Protein AF-A0A3N6M9R7-F1 (afdb_monomer_lite)

Sequence (75 aa):
MSYRDRFWNVVCTYRSVLVMVLAVLFVLALLNLFAFVQLDRSAETFPIVLLNFAILGSLLALTGITLWGCKRHLA

Secondary structure (DSSP, 8-state):
--HHHHHHHHHHHTHHHHHHHHHHHHHHHHHHHHHHHHS-TTSTTHHHHHHHHHHHHHHHHHHHHHHHHHHHH--

Organism: Natrarchaeobius chitinivorans (NCBI:txid1679083)

pLDDT: mean 87.11, std 7.81, range [49.28, 94.94]

Foldseek 3Di:
DDPVLVVLVVLLVCLVVLVVVLVVLVVQLVVLVVCQVPDDCPDPCNVVSVVSNVVSVVSNVVSVVSNVVNVVSVD

Radius of gyration: 16.3 Å; chains: 1; bounding box: 31×20×46 Å

Structure (mmCIF, N/CA/C/O backbone):
data_AF-A0A3N6M9R7-F1
#
_entry.id   AF-A0A3N6M9R7-F1
#
loop_
_atom_site.group_PDB
_atom_site.id
_atom_site.type_symbol
_atom_site.label_atom_id
_atom_site.label_alt_id
_atom_site.label_comp_id
_atom_site.label_asym_id
_atom_site.label_entity_id
_atom_site.label_seq_id
_atom_site.pdbx_PDB_ins_code
_atom_site.Cartn_x
_atom_site.Cartn_y
_atom_site.Cartn_z
_atom_site.occupancy
_atom_site.B_iso_or_equiv
_atom_site.auth_seq_id
_atom_site.auth_comp_id
_atom_site.auth_asym_id
_atom_site.auth_atom_id
_atom_site.pdbx_PDB_model_num
ATOM 1 N N . MET A 1 1 ? -21.188 8.786 23.618 1.00 60.41 1 MET A N 1
ATOM 2 C CA . MET A 1 1 ? -20.295 8.115 22.644 1.00 60.41 1 MET A CA 1
ATOM 3 C C . MET A 1 1 ? -19.630 9.180 21.793 1.00 60.41 1 MET A C 1
ATOM 5 O O . MET A 1 1 ? -20.346 10.031 21.278 1.00 60.41 1 MET A O 1
ATOM 9 N N . SER A 1 2 ? -18.299 9.177 21.687 1.00 81.31 2 SER A N 1
ATOM 10 C CA . SER A 1 2 ? -17.581 10.139 20.842 1.00 81.31 2 SER A CA 1
ATOM 11 C C . SER A 1 2 ? -17.817 9.827 19.359 1.00 81.31 2 SER A C 1
ATOM 13 O O . SER A 1 2 ? -17.985 8.662 18.990 1.00 81.31 2 SER A O 1
ATOM 15 N N . TYR A 1 3 ? -17.804 10.841 18.485 1.00 80.81 3 TYR A N 1
ATOM 16 C CA . TYR A 1 3 ? -17.889 10.652 17.025 1.00 80.81 3 TYR A CA 1
ATOM 17 C C . TYR A 1 3 ? -16.818 9.682 16.506 1.00 80.81 3 TYR A C 1
ATOM 19 O O . TYR A 1 3 ? -17.080 8.886 15.604 1.00 80.81 3 TYR A O 1
ATOM 27 N N . ARG A 1 4 ? -15.638 9.693 17.141 1.00 79.12 4 ARG A N 1
ATOM 28 C CA . ARG A 1 4 ? -14.533 8.775 16.853 1.00 79.12 4 ARG A CA 1
ATOM 29 C C . ARG A 1 4 ? -14.917 7.317 17.108 1.00 79.12 4 ARG A C 1
ATOM 31 O O . ARG A 1 4 ? -1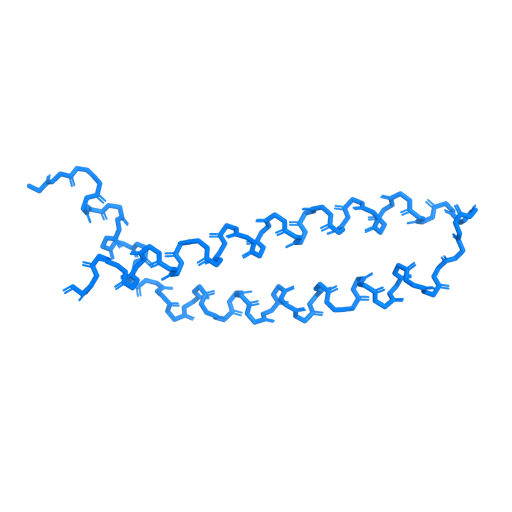4.641 6.465 16.271 1.00 79.12 4 ARG A O 1
ATOM 38 N N . ASP A 1 5 ? -15.591 7.037 18.220 1.00 79.19 5 ASP A N 1
ATOM 39 C CA . ASP A 1 5 ? -15.987 5.671 18.581 1.00 79.19 5 ASP A CA 1
ATOM 40 C C . ASP A 1 5 ? -17.046 5.143 17.612 1.00 79.19 5 ASP A C 1
ATOM 42 O O . ASP A 1 5 ? -16.999 3.988 17.205 1.00 79.19 5 ASP A O 1
ATOM 46 N N . ARG A 1 6 ? -17.972 6.008 17.179 1.00 82.62 6 ARG A N 1
ATOM 47 C CA . ARG A 1 6 ? -19.017 5.650 16.211 1.00 82.62 6 ARG A CA 1
ATOM 48 C C . ARG A 1 6 ? -18.430 5.320 14.837 1.00 82.62 6 ARG A C 1
ATOM 50 O O . ARG A 1 6 ? -18.850 4.342 14.226 1.00 82.62 6 ARG A O 1
ATOM 57 N N . PHE A 1 7 ? -17.440 6.094 14.386 1.00 84.12 7 PHE A N 1
ATOM 58 C CA . PHE A 1 7 ? -16.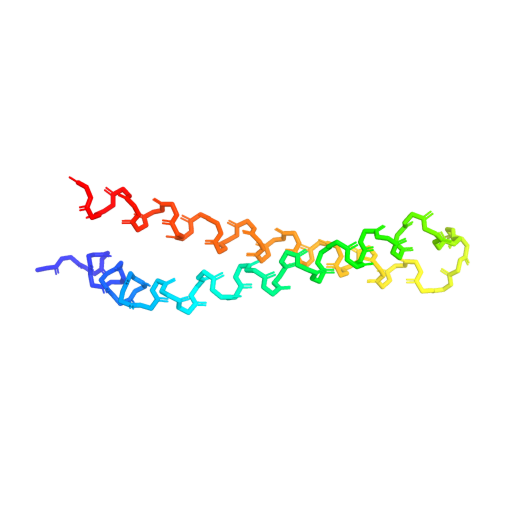701 5.824 13.152 1.00 84.12 7 PHE A CA 1
ATOM 59 C C . PHE A 1 7 ? -15.993 4.467 13.207 1.00 84.12 7 PHE A C 1
ATOM 61 O O . PHE A 1 7 ? -16.228 3.621 12.345 1.00 84.12 7 PHE A O 1
ATOM 68 N N . TRP A 1 8 ? -15.189 4.221 14.246 1.00 83.75 8 TRP A N 1
ATOM 69 C CA . TRP A 1 8 ? -14.478 2.948 14.384 1.00 83.75 8 TRP A CA 1
ATOM 70 C C . TRP A 1 8 ? -15.428 1.765 14.521 1.00 83.75 8 TRP A C 1
ATOM 72 O O . TRP A 1 8 ? -15.169 0.725 13.932 1.00 83.75 8 TRP A O 1
ATOM 82 N N . ASN A 1 9 ? -16.561 1.919 15.204 1.00 84.19 9 ASN A N 1
ATOM 83 C CA . ASN A 1 9 ? -17.532 0.837 15.329 1.00 84.19 9 ASN A CA 1
ATOM 84 C C . ASN A 1 9 ? -18.115 0.426 13.962 1.00 84.19 9 ASN A C 1
ATOM 86 O O . ASN A 1 9 ? -18.197 -0.761 13.647 1.00 84.19 9 ASN A O 1
ATOM 90 N N . VAL A 1 10 ? -18.429 1.398 13.096 1.00 85.88 10 VAL A N 1
ATOM 91 C CA . VAL A 1 10 ? -18.865 1.125 11.715 1.00 85.88 10 VAL A CA 1
ATOM 92 C C . VAL A 1 10 ? -17.742 0.466 10.912 1.00 85.88 10 VAL A C 1
ATOM 94 O O . VAL A 1 10 ? -17.947 -0.598 10.334 1.00 85.88 10 VAL A O 1
ATOM 97 N N . VAL A 1 11 ? -16.538 1.043 10.913 1.00 84.81 11 VAL A N 1
ATOM 98 C CA . VAL A 1 11 ? -15.383 0.515 10.163 1.00 84.81 11 VAL A CA 1
ATOM 99 C C . VAL A 1 11 ? -15.044 -0.917 10.591 1.00 84.81 11 VAL A C 1
ATOM 101 O O . VAL A 1 11 ? -14.829 -1.783 9.744 1.00 84.81 11 VAL A O 1
ATOM 104 N N . CYS A 1 12 ? -15.059 -1.200 11.893 1.00 86.44 12 CYS A N 1
ATOM 105 C CA . CYS A 1 12 ? -14.746 -2.524 12.418 1.00 86.44 12 CYS A CA 1
ATOM 106 C C . CYS A 1 12 ? -15.878 -3.536 12.214 1.00 86.44 12 CYS A C 1
ATOM 108 O O . CYS A 1 12 ? -15.591 -4.725 12.084 1.00 86.44 12 CYS A O 1
ATOM 110 N N . THR A 1 13 ? -17.133 -3.091 12.085 1.00 89.00 13 THR A N 1
ATOM 111 C CA . THR A 1 13 ? -18.241 -3.962 11.650 1.00 89.00 13 THR A CA 1
ATOM 112 C C . THR A 1 13 ? -17.973 -4.520 10.247 1.00 89.00 13 THR A C 1
ATOM 114 O O . THR A 1 13 ? -18.161 -5.709 10.001 1.00 89.00 13 THR A O 1
ATOM 117 N N . TYR A 1 14 ? -17.424 -3.703 9.343 1.00 88.00 14 TYR A N 1
ATOM 118 C CA . TYR A 1 14 ? -17.055 -4.113 7.982 1.00 88.00 14 TYR A CA 1
ATOM 119 C C . TYR A 1 14 ? -15.639 -4.697 7.865 1.00 88.00 14 TYR A C 1
ATOM 121 O O . TYR A 1 14 ? -15.106 -4.820 6.761 1.00 88.00 14 TYR A O 1
ATOM 129 N N . ARG A 1 15 ? -15.015 -5.114 8.975 1.00 86.25 15 ARG A N 1
ATOM 130 C CA . ARG A 1 15 ? -13.646 -5.657 8.976 1.00 86.25 15 ARG A CA 1
ATOM 131 C C . ARG A 1 15 ? -13.456 -6.800 7.977 1.00 86.25 15 ARG A C 1
ATOM 133 O O . ARG A 1 15 ? -12.432 -6.837 7.306 1.00 86.25 15 ARG A O 1
ATOM 140 N N . SER A 1 16 ? -14.422 -7.713 7.868 1.00 85.88 16 SER A N 1
ATOM 141 C CA . SER A 1 16 ? -14.342 -8.842 6.926 1.00 85.88 16 SER A CA 1
ATOM 142 C C . SER A 1 16 ? -14.245 -8.366 5.470 1.00 85.88 16 SER A C 1
ATOM 144 O O . SER A 1 16 ? -13.397 -8.829 4.710 1.00 85.88 16 SER A O 1
ATOM 146 N N . VAL A 1 17 ? -15.037 -7.349 5.113 1.00 89.12 17 VAL A N 1
ATOM 147 C CA . VAL A 1 17 ? -14.994 -6.716 3.788 1.00 89.12 17 VAL A CA 1
ATOM 148 C C . VAL A 1 17 ? -13.653 -6.017 3.573 1.00 89.12 17 VAL A C 1
ATOM 150 O O . VAL A 1 17 ? -13.046 -6.188 2.522 1.00 89.12 17 VAL A O 1
ATOM 153 N N . LEU A 1 18 ? -13.136 -5.295 4.572 1.00 87.38 18 LEU A N 1
ATOM 154 C CA . LEU A 1 18 ? -11.823 -4.646 4.477 1.00 87.38 18 LEU A CA 1
ATOM 155 C C . LEU A 1 18 ? -10.678 -5.650 4.288 1.00 87.38 18 LEU A C 1
ATOM 157 O O . LEU A 1 18 ? -9.748 -5.367 3.541 1.00 87.38 18 LEU A O 1
ATOM 161 N N . VAL A 1 19 ? -10.742 -6.829 4.915 1.00 89.50 19 VAL A N 1
ATOM 162 C CA . VAL A 1 19 ? -9.760 -7.906 4.694 1.00 89.50 19 VAL A CA 1
ATOM 163 C C . VAL A 1 19 ? -9.854 -8.451 3.268 1.00 89.50 19 VAL A C 1
ATOM 165 O O . VAL A 1 19 ? -8.824 -8.649 2.626 1.00 89.50 19 VAL A O 1
ATOM 168 N N . MET A 1 20 ? -11.066 -8.647 2.744 1.00 91.50 20 MET A N 1
ATOM 169 C CA . MET A 1 20 ? -11.262 -9.067 1.354 1.00 91.50 20 MET A CA 1
ATOM 170 C C . MET A 1 20 ? -10.725 -8.018 0.369 1.00 91.50 20 MET A C 1
ATOM 172 O O . MET A 1 20 ? -9.997 -8.362 -0.559 1.00 91.50 20 MET A O 1
ATOM 176 N N . VAL A 1 21 ? -11.015 -6.735 0.606 1.00 90.56 21 VAL A N 1
ATOM 177 C CA . VAL A 1 21 ? -10.479 -5.616 -0.18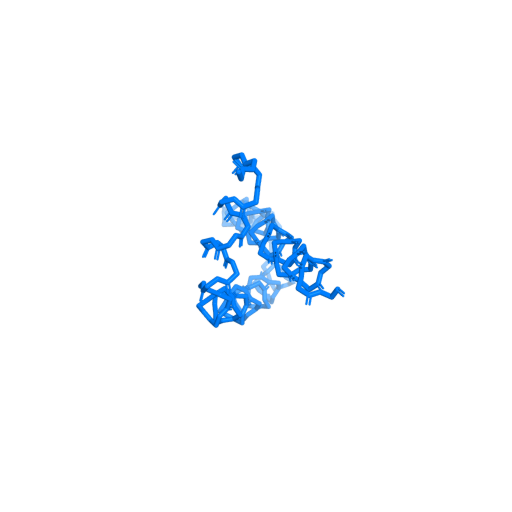3 1.00 90.56 21 VAL A CA 1
ATOM 178 C C . VAL A 1 21 ? -8.954 -5.589 -0.117 1.00 90.56 21 VAL A C 1
ATOM 180 O O . VAL A 1 21 ? -8.312 -5.458 -1.154 1.00 90.56 21 VAL A O 1
ATOM 183 N N . LEU A 1 22 ? -8.360 -5.782 1.064 1.00 90.81 22 LEU A N 1
ATOM 184 C CA . LEU A 1 22 ? -6.907 -5.852 1.221 1.00 90.81 22 LEU A CA 1
ATOM 185 C C . LEU A 1 22 ? -6.304 -6.984 0.377 1.00 90.81 22 LEU A C 1
ATOM 187 O O . LEU A 1 22 ? -5.303 -6.767 -0.298 1.00 90.81 22 LEU A O 1
ATOM 191 N N . ALA A 1 23 ? -6.920 -8.170 0.381 1.00 92.00 23 ALA A N 1
ATOM 192 C CA . ALA A 1 23 ? -6.460 -9.303 -0.419 1.00 92.00 23 ALA A CA 1
ATOM 193 C C . ALA A 1 23 ? -6.522 -9.003 -1.926 1.00 92.00 23 ALA A C 1
ATOM 195 O O . ALA A 1 23 ? -5.559 -9.261 -2.646 1.00 92.00 23 ALA A O 1
ATOM 196 N N . VAL A 1 24 ? -7.617 -8.401 -2.401 1.00 94.06 24 VAL A N 1
ATOM 197 C CA . VAL A 1 24 ? -7.773 -7.999 -3.809 1.00 94.06 24 VAL A CA 1
ATOM 198 C C . VAL A 1 24 ? -6.738 -6.942 -4.200 1.00 94.06 24 VAL A C 1
ATOM 200 O O . VAL A 1 24 ? -6.060 -7.089 -5.216 1.00 94.06 24 VAL A O 1
ATOM 203 N N . LEU A 1 25 ? -6.567 -5.906 -3.373 1.00 93.00 25 LEU A N 1
ATOM 204 C CA . LEU A 1 25 ? -5.560 -4.866 -3.586 1.00 93.00 25 LEU A CA 1
ATOM 205 C C . LEU A 1 25 ? -4.142 -5.439 -3.599 1.00 93.00 25 LEU A C 1
ATOM 207 O O . LEU A 1 25 ? -3.315 -4.992 -4.386 1.00 93.00 25 LEU A O 1
ATOM 211 N N . PHE A 1 26 ? -3.864 -6.440 -2.764 1.00 91.62 26 PHE A N 1
ATOM 212 C CA . PHE A 1 26 ? -2.563 -7.094 -2.713 1.00 91.62 26 PHE A CA 1
ATOM 213 C C . PHE A 1 26 ? -2.265 -7.851 -4.010 1.00 91.62 26 PHE A C 1
ATOM 215 O O . PHE A 1 26 ? -1.192 -7.682 -4.584 1.00 91.62 26 PHE A O 1
ATOM 222 N N . VAL A 1 27 ? -3.231 -8.617 -4.526 1.00 94.94 27 VAL A N 1
ATOM 223 C CA . VAL A 1 27 ? -3.092 -9.306 -5.820 1.00 94.94 27 VAL A CA 1
ATOM 224 C C . VAL A 1 27 ? -2.892 -8.301 -6.957 1.00 94.94 27 VAL A C 1
ATOM 226 O O . VAL A 1 27 ? -1.979 -8.465 -7.764 1.00 94.94 27 VAL A O 1
ATOM 229 N N . LEU A 1 28 ? -3.689 -7.229 -6.998 1.00 93.44 28 LEU A N 1
ATOM 230 C CA . LEU A 1 28 ? -3.541 -6.158 -7.990 1.00 93.44 28 LEU A CA 1
ATOM 231 C C . LEU A 1 28 ? -2.168 -5.482 -7.907 1.00 93.44 28 LEU A C 1
ATOM 233 O O . LEU A 1 28 ? -1.548 -5.227 -8.937 1.00 93.44 28 LEU A O 1
ATOM 237 N N . ALA A 1 29 ? -1.671 -5.219 -6.698 1.00 91.44 29 ALA A N 1
ATOM 238 C CA . ALA A 1 29 ? -0.354 -4.629 -6.494 1.00 91.44 29 ALA A CA 1
ATOM 239 C C . ALA A 1 29 ? 0.769 -5.557 -6.969 1.00 91.44 29 ALA A C 1
ATOM 241 O O . ALA A 1 29 ? 1.712 -5.078 -7.594 1.00 91.44 29 ALA A O 1
ATOM 242 N N . LEU A 1 30 ? 0.656 -6.870 -6.740 1.00 93.69 30 LEU A N 1
ATOM 243 C CA . LEU A 1 30 ? 1.610 -7.848 -7.267 1.00 93.69 30 LEU A CA 1
ATOM 244 C C . LEU A 1 30 ? 1.605 -7.867 -8.796 1.00 93.69 30 LEU A C 1
ATOM 246 O O . LEU A 1 30 ? 2.668 -7.788 -9.405 1.00 93.69 30 LEU A O 1
ATOM 250 N N . LEU A 1 31 ? 0.428 -7.915 -9.423 1.00 93.31 31 LEU A N 1
ATOM 251 C CA . LEU A 1 31 ? 0.310 -7.869 -10.884 1.00 93.31 31 LEU A CA 1
ATOM 252 C C . LEU A 1 31 ? 0.904 -6.576 -11.456 1.00 93.31 31 LEU A C 1
ATOM 254 O O . LEU A 1 31 ? 1.644 -6.618 -12.437 1.00 93.31 31 LEU A O 1
ATOM 258 N N . ASN A 1 32 ? 0.639 -5.436 -10.815 1.00 92.31 32 ASN A N 1
ATOM 259 C CA . ASN A 1 32 ? 1.192 -4.154 -11.236 1.00 92.31 32 ASN A CA 1
ATOM 260 C C . ASN A 1 32 ? 2.713 -4.073 -11.017 1.00 92.31 32 ASN A C 1
ATOM 262 O O . ASN A 1 32 ? 3.415 -3.468 -11.820 1.00 92.31 32 ASN A O 1
ATOM 266 N N . LEU A 1 33 ? 3.242 -4.716 -9.971 1.00 91.00 33 LEU A N 1
ATOM 267 C CA . LEU A 1 33 ? 4.683 -4.843 -9.748 1.00 91.00 33 LEU A CA 1
ATOM 268 C C . LEU A 1 33 ? 5.341 -5.687 -10.848 1.00 91.00 33 LEU A C 1
ATOM 270 O O . LEU A 1 33 ? 6.376 -5.290 -11.374 1.00 91.00 33 LEU A O 1
ATOM 274 N N . PHE A 1 34 ? 4.731 -6.811 -11.238 1.00 92.38 34 PHE A N 1
ATOM 275 C CA . PHE A 1 34 ? 5.209 -7.605 -12.374 1.00 92.38 34 PHE A CA 1
ATOM 276 C C . PHE A 1 34 ? 5.206 -6.793 -13.668 1.00 92.38 34 PHE A C 1
ATOM 278 O O . PHE A 1 34 ? 6.203 -6.805 -14.389 1.00 92.38 34 PHE A O 1
ATOM 285 N N . ALA A 1 35 ? 4.127 -6.051 -13.933 1.00 88.50 35 ALA A N 1
ATOM 286 C CA . ALA A 1 35 ? 4.060 -5.150 -15.078 1.00 88.50 35 ALA A CA 1
ATOM 287 C C . ALA A 1 35 ? 5.179 -4.101 -15.024 1.00 88.50 35 ALA A C 1
ATOM 289 O O . ALA A 1 35 ? 5.871 -3.902 -16.010 1.00 88.50 35 ALA A O 1
ATOM 290 N N . PHE A 1 36 ? 5.424 -3.487 -13.865 1.00 87.62 36 PHE A N 1
ATOM 291 C CA . PHE A 1 36 ? 6.481 -2.490 -13.694 1.00 87.62 36 PHE A CA 1
ATOM 292 C C . PHE A 1 36 ? 7.892 -3.042 -13.931 1.00 87.62 36 PHE A C 1
ATOM 294 O O . PHE A 1 36 ? 8.732 -2.347 -14.495 1.00 87.62 36 PHE A O 1
ATOM 301 N N . VAL A 1 37 ? 8.163 -4.279 -13.504 1.00 89.69 37 VAL A N 1
ATOM 302 C CA . VAL A 1 37 ? 9.475 -4.921 -13.685 1.00 89.69 37 VAL A CA 1
ATOM 303 C C . VAL A 1 37 ? 9.710 -5.337 -15.137 1.00 89.69 37 VAL A C 1
ATOM 305 O O . VAL A 1 37 ? 10.843 -5.270 -15.603 1.00 89.69 37 VAL A O 1
ATOM 308 N N . GLN A 1 38 ? 8.666 -5.776 -15.843 1.00 89.88 38 GLN A N 1
ATOM 309 C CA . GLN A 1 38 ? 8.789 -6.263 -17.221 1.00 89.88 38 GLN A CA 1
ATOM 310 C C . GLN A 1 38 ? 8.637 -5.174 -18.289 1.00 89.88 38 GLN A C 1
ATOM 312 O O . GLN A 1 38 ? 9.038 -5.390 -19.428 1.00 89.88 38 GLN A O 1
ATOM 317 N N . LEU A 1 39 ? 8.038 -4.030 -17.957 1.00 88.31 39 LEU A N 1
ATOM 318 C CA . LEU A 1 39 ? 7.754 -2.981 -18.929 1.00 88.31 39 LEU A CA 1
ATOM 319 C C . LEU A 1 39 ? 8.975 -2.088 -19.183 1.00 88.31 39 LEU A C 1
ATOM 321 O O . LEU A 1 39 ? 9.604 -1.579 -18.252 1.00 88.31 39 LEU A O 1
ATOM 325 N N . ASP A 1 40 ? 9.251 -1.825 -20.459 1.00 84.75 40 ASP A N 1
ATOM 326 C CA . ASP A 1 40 ? 10.282 -0.874 -20.864 1.00 84.75 40 ASP A CA 1
ATOM 327 C C . ASP A 1 40 ? 9.948 0.550 -20.409 1.00 84.75 40 ASP A C 1
ATOM 329 O O . ASP A 1 40 ? 8.837 1.053 -20.583 1.00 84.75 40 ASP A O 1
ATOM 333 N N . ARG A 1 41 ? 10.950 1.253 -19.873 1.00 80.00 41 ARG A N 1
ATOM 334 C CA . ARG A 1 41 ? 10.788 2.631 -19.371 1.00 80.00 41 ARG A CA 1
ATOM 335 C C . ARG A 1 41 ? 10.481 3.657 -20.463 1.00 80.00 41 ARG A C 1
ATOM 337 O O . ARG A 1 41 ? 10.032 4.753 -20.147 1.00 80.00 41 ARG A O 1
ATOM 344 N N . SER A 1 42 ? 10.756 3.326 -21.722 1.00 82.81 42 SER A N 1
ATOM 345 C CA . SER A 1 42 ? 10.434 4.152 -22.889 1.00 82.81 42 SER A CA 1
ATOM 346 C C . SER A 1 42 ? 9.012 3.929 -23.405 1.00 82.81 42 SER A C 1
ATOM 348 O O . SER A 1 42 ? 8.575 4.669 -24.284 1.00 82.81 42 SER A O 1
ATOM 350 N N . ALA A 1 43 ? 8.289 2.929 -22.890 1.00 86.31 43 ALA A N 1
ATOM 351 C CA . ALA A 1 43 ? 6.922 2.661 -23.303 1.00 86.31 43 ALA A CA 1
ATOM 352 C C . ALA A 1 43 ? 5.978 3.765 -22.808 1.00 86.31 43 ALA A C 1
ATOM 354 O O . ALA A 1 43 ? 6.029 4.181 -21.649 1.00 86.31 43 ALA A O 1
ATOM 355 N N . GLU A 1 44 ? 5.041 4.183 -23.659 1.00 88.94 44 GLU A N 1
ATOM 356 C CA . GLU A 1 44 ? 4.018 5.187 -23.323 1.00 88.94 44 GLU A CA 1
ATOM 357 C C . GLU A 1 44 ? 3.125 4.759 -22.143 1.00 88.94 44 GLU A C 1
ATOM 359 O O . GLU A 1 44 ? 2.521 5.588 -21.464 1.00 88.94 44 GLU A O 1
ATOM 364 N N . THR A 1 45 ? 3.072 3.457 -21.853 1.00 87.56 45 THR A N 1
ATOM 365 C CA . THR A 1 45 ? 2.324 2.871 -20.736 1.00 87.56 45 THR A CA 1
ATOM 366 C C . THR A 1 45 ? 3.056 2.954 -19.392 1.00 87.56 45 THR A C 1
ATOM 368 O O . THR A 1 45 ? 2.424 2.782 -18.349 1.00 87.56 45 THR A O 1
ATOM 371 N N . PHE A 1 46 ? 4.355 3.272 -19.370 1.00 86.62 46 PHE A N 1
ATOM 372 C CA . PHE A 1 46 ? 5.151 3.397 -18.144 1.00 86.62 46 PHE A CA 1
ATOM 373 C C . PHE A 1 46 ? 4.565 4.377 -17.102 1.00 86.62 46 PHE A C 1
ATOM 375 O O . PHE A 1 46 ? 4.419 3.980 -15.940 1.00 86.62 46 PHE A O 1
ATOM 382 N N . PRO A 1 47 ? 4.151 5.615 -17.456 1.00 90.50 47 PRO A N 1
ATOM 383 C CA . PRO A 1 47 ? 3.518 6.526 -16.496 1.00 90.50 47 PRO A CA 1
ATOM 384 C C . PRO A 1 47 ? 2.203 5.984 -15.920 1.00 90.50 47 PRO A C 1
ATOM 386 O O . PRO A 1 47 ? 1.886 6.259 -14.763 1.00 90.50 47 PRO A O 1
ATOM 389 N N . ILE A 1 48 ? 1.455 5.182 -16.684 1.00 89.69 48 ILE A N 1
ATOM 390 C CA . ILE A 1 48 ? 0.196 4.573 -16.228 1.00 89.69 48 ILE A CA 1
ATOM 391 C C . ILE A 1 48 ? 0.482 3.524 -15.148 1.00 89.69 48 ILE A C 1
ATOM 393 O O . ILE A 1 48 ? -0.172 3.509 -14.105 1.00 89.69 48 ILE A O 1
ATOM 397 N N . VAL A 1 49 ? 1.493 2.677 -15.357 1.00 90.06 49 VAL A N 1
ATOM 398 C CA . VAL A 1 49 ? 1.918 1.673 -14.368 1.00 90.06 49 VAL A CA 1
ATOM 399 C C . VAL A 1 49 ? 2.415 2.341 -13.084 1.00 90.06 49 VAL A C 1
ATOM 401 O O . VAL A 1 49 ? 2.061 1.903 -11.985 1.00 90.06 49 VAL A O 1
ATOM 404 N N . LEU A 1 50 ? 3.174 3.435 -13.209 1.00 90.81 50 LEU A N 1
ATOM 405 C CA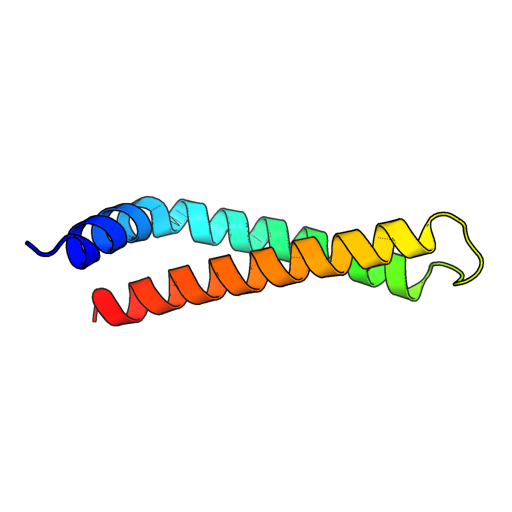 . LEU A 1 50 ? 3.664 4.215 -12.071 1.00 90.81 50 LEU A CA 1
ATOM 406 C C . LEU A 1 50 ? 2.509 4.836 -11.264 1.00 90.81 50 LEU A C 1
ATOM 408 O O . LEU A 1 50 ? 2.489 4.751 -10.035 1.00 90.81 50 LEU A O 1
ATOM 412 N N . LEU A 1 51 ? 1.517 5.412 -11.949 1.00 93.56 51 LEU A N 1
ATOM 413 C CA . LEU A 1 51 ? 0.316 5.960 -11.319 1.00 93.56 51 LEU A CA 1
ATOM 414 C C . LEU A 1 51 ? -0.486 4.867 -10.602 1.00 93.56 51 LEU A C 1
ATOM 416 O O . LEU A 1 51 ? -0.860 5.036 -9.441 1.00 93.56 51 LEU A O 1
ATOM 420 N N . ASN A 1 52 ? -0.688 3.718 -11.251 1.00 92.38 52 ASN A N 1
ATOM 421 C CA . ASN A 1 52 ? -1.333 2.561 -10.631 1.00 92.38 52 ASN A CA 1
ATOM 422 C C . ASN A 1 52 ? -0.573 2.091 -9.391 1.00 92.38 52 ASN A C 1
ATOM 424 O O . ASN A 1 52 ? -1.191 1.694 -8.406 1.00 92.38 52 ASN A O 1
ATOM 428 N N . PHE A 1 53 ? 0.758 2.172 -9.399 1.00 90.44 53 PHE A N 1
ATOM 429 C CA . PHE A 1 53 ? 1.571 1.785 -8.254 1.00 90.44 53 PHE A CA 1
ATOM 430 C C . PHE A 1 53 ? 1.329 2.718 -7.062 1.00 90.44 53 PHE A C 1
ATOM 432 O O . PHE A 1 53 ? 1.122 2.249 -5.944 1.00 90.44 53 PHE A O 1
ATOM 439 N N . ALA A 1 54 ? 1.262 4.030 -7.303 1.00 93.38 54 ALA A N 1
ATOM 440 C CA . ALA A 1 54 ? 0.942 5.012 -6.270 1.00 93.38 54 ALA A CA 1
ATOM 441 C C . ALA A 1 54 ? -0.484 4.833 -5.711 1.00 93.38 54 ALA A C 1
ATOM 443 O O . ALA A 1 54 ? -0.692 4.868 -4.494 1.00 93.38 54 ALA A O 1
ATOM 444 N N . ILE A 1 55 ? -1.470 4.593 -6.581 1.00 94.25 55 ILE A N 1
ATOM 445 C CA . ILE A 1 55 ? -2.869 4.388 -6.178 1.00 94.25 55 ILE A CA 1
ATOM 446 C C . ILE A 1 55 ? -3.014 3.092 -5.373 1.00 94.25 55 ILE A C 1
ATOM 448 O O . ILE A 1 55 ? -3.537 3.108 -4.262 1.00 94.25 55 ILE A O 1
ATOM 452 N N . LEU A 1 56 ? -2.511 1.968 -5.885 1.00 93.25 56 LEU A N 1
ATOM 453 C CA . LEU A 1 56 ? -2.611 0.678 -5.199 1.00 93.25 56 LEU A CA 1
ATOM 454 C C . LEU A 1 56 ? -1.821 0.669 -3.887 1.00 93.25 56 LEU A C 1
ATOM 456 O O . LEU A 1 56 ? -2.317 0.161 -2.882 1.00 93.25 56 LEU A O 1
ATOM 460 N N . GLY A 1 57 ? -0.630 1.272 -3.868 1.00 91.06 57 GLY A N 1
ATOM 461 C CA . GLY A 1 57 ? 0.185 1.396 -2.662 1.00 91.06 57 GLY A CA 1
ATOM 462 C C . GLY A 1 57 ? -0.495 2.231 -1.575 1.00 91.06 57 GLY A C 1
ATOM 463 O O . GLY A 1 57 ? -0.533 1.820 -0.415 1.00 91.06 57 GLY A O 1
ATOM 464 N N . SER A 1 58 ? -1.089 3.372 -1.942 1.00 93.75 58 SER A N 1
ATOM 465 C CA . SER A 1 58 ? -1.824 4.216 -0.989 1.00 93.75 58 SER A CA 1
ATOM 466 C C . SER A 1 58 ? -3.092 3.537 -0.469 1.00 93.75 58 SER A C 1
ATOM 468 O O . SER A 1 58 ? -3.341 3.566 0.737 1.00 93.75 58 SER A O 1
ATOM 470 N N . LEU A 1 59 ? -3.849 2.851 -1.331 1.00 92.62 59 LEU A N 1
ATOM 471 C CA . LEU A 1 59 ? -5.017 2.070 -0.919 1.00 92.62 59 LEU A CA 1
ATOM 472 C C . LEU A 1 59 ? -4.631 0.943 0.044 1.00 92.62 59 LEU A C 1
ATOM 474 O O . LEU A 1 59 ? -5.233 0.830 1.109 1.00 92.62 59 LEU A O 1
ATOM 478 N N . LEU A 1 60 ? -3.586 0.167 -0.266 1.00 91.50 60 LEU A N 1
ATOM 479 C CA . LEU A 1 60 ? -3.068 -0.872 0.629 1.00 91.50 60 LEU A CA 1
ATOM 480 C C . LEU A 1 60 ? -2.672 -0.309 1.995 1.00 91.50 60 LEU A C 1
ATOM 482 O O . LEU A 1 60 ? -3.032 -0.886 3.023 1.00 91.50 60 LEU A O 1
ATOM 486 N N . ALA A 1 61 ? -1.969 0.824 2.018 1.00 92.56 61 ALA A N 1
ATOM 487 C CA . ALA A 1 61 ? -1.568 1.474 3.259 1.00 92.56 61 ALA A CA 1
ATOM 488 C C . ALA A 1 61 ? -2.788 1.920 4.081 1.00 92.56 61 ALA A C 1
ATOM 490 O O . ALA A 1 61 ? -2.869 1.619 5.271 1.00 92.56 61 ALA A O 1
ATOM 491 N N . LEU A 1 62 ? -3.771 2.576 3.458 1.00 92.62 62 LEU A N 1
ATOM 492 C CA . LEU A 1 62 ? -4.991 3.030 4.132 1.00 92.62 62 LEU A CA 1
ATOM 493 C C . LEU A 1 62 ? -5.828 1.856 4.663 1.00 92.62 62 LEU A C 1
ATOM 495 O O . LEU A 1 62 ? -6.261 1.874 5.819 1.00 92.62 62 LEU A O 1
ATOM 499 N N . THR A 1 63 ? -6.029 0.803 3.867 1.00 90.69 63 THR A N 1
ATOM 500 C CA . THR A 1 63 ? -6.751 -0.401 4.307 1.00 90.69 63 THR A CA 1
ATOM 501 C C . THR A 1 63 ? -5.990 -1.131 5.422 1.00 90.69 63 THR A C 1
ATOM 503 O O . THR A 1 63 ? -6.586 -1.560 6.408 1.00 90.69 63 THR A O 1
ATOM 506 N N . GLY A 1 64 ? -4.661 -1.212 5.337 1.00 89.56 64 GLY A N 1
ATOM 507 C CA . GLY A 1 64 ? -3.823 -1.783 6.392 1.00 89.56 64 GLY A CA 1
ATOM 508 C C . GLY A 1 64 ? -3.903 -0.999 7.706 1.00 89.56 64 GLY A C 1
ATOM 509 O O . GLY A 1 64 ? -4.100 -1.590 8.770 1.00 89.56 64 GLY A O 1
ATOM 510 N N . ILE A 1 65 ? -3.822 0.335 7.640 1.00 90.19 65 ILE A N 1
ATOM 511 C CA . ILE A 1 65 ? -3.925 1.226 8.806 1.00 90.19 65 ILE A CA 1
ATOM 512 C C . ILE A 1 65 ? -5.308 1.124 9.452 1.00 90.19 65 ILE A C 1
ATOM 514 O O . ILE A 1 65 ? -5.403 1.034 10.676 1.00 90.19 65 ILE A O 1
ATOM 518 N N . THR A 1 66 ? -6.383 1.105 8.661 1.00 89.19 66 THR A N 1
ATOM 519 C CA . THR A 1 66 ? -7.752 0.976 9.191 1.00 89.19 66 THR A CA 1
ATOM 520 C C . THR A 1 66 ? -7.970 -0.369 9.883 1.00 89.19 66 THR A C 1
ATOM 522 O O . THR A 1 66 ? -8.497 -0.408 10.996 1.00 89.19 66 THR A O 1
ATOM 525 N N . LEU A 1 67 ? -7.482 -1.471 9.307 1.00 87.62 67 LEU A N 1
ATOM 526 C CA . LEU A 1 67 ? -7.524 -2.788 9.951 1.00 87.62 67 LEU A CA 1
ATOM 527 C C . LEU A 1 67 ? -6.699 -2.834 11.244 1.00 87.62 67 LEU A C 1
ATOM 529 O O . LEU A 1 67 ? -7.141 -3.406 12.246 1.00 87.62 67 LEU A O 1
ATOM 533 N N . TRP A 1 68 ? -5.520 -2.211 11.250 1.00 87.44 68 TRP A N 1
ATOM 534 C CA . TRP A 1 68 ? -4.678 -2.117 12.442 1.00 87.44 68 TRP A CA 1
ATOM 535 C C . TRP A 1 68 ? -5.317 -1.266 13.545 1.00 87.44 68 TRP A C 1
ATOM 537 O O . TRP A 1 68 ? -5.300 -1.658 14.714 1.00 87.44 68 TRP A O 1
ATOM 547 N N . GLY A 1 69 ? -5.950 -0.150 13.175 1.00 85.75 69 GLY A N 1
ATOM 548 C CA . GLY A 1 69 ? -6.736 0.687 14.079 1.00 85.75 69 GLY A CA 1
ATOM 549 C C . GLY A 1 69 ? -7.886 -0.090 14.717 1.00 85.75 69 GLY A C 1
ATOM 550 O O . GLY A 1 69 ? -8.042 -0.052 15.936 1.00 85.75 69 GLY A O 1
ATOM 551 N N . CYS A 1 70 ? -8.607 -0.901 13.938 1.00 85.25 70 CYS A N 1
ATOM 552 C CA . CYS A 1 70 ? -9.638 -1.785 14.479 1.00 85.25 70 CYS A CA 1
ATOM 553 C C . CYS A 1 70 ? -9.100 -2.789 15.500 1.00 85.25 70 CYS A C 1
ATOM 555 O O . CYS A 1 70 ? -9.734 -3.006 16.528 1.00 85.25 70 CYS A O 1
ATOM 557 N N . LYS A 1 71 ? -7.915 -3.372 15.269 1.00 80.94 71 LYS A N 1
ATOM 558 C CA . LYS A 1 71 ? -7.285 -4.277 16.244 1.00 80.94 71 LYS A CA 1
ATOM 559 C C . LYS A 1 71 ? -6.948 -3.565 17.560 1.00 80.94 71 LYS A C 1
ATOM 561 O O . LYS A 1 71 ? -7.062 -4.181 18.609 1.00 80.94 71 LYS A O 1
ATOM 566 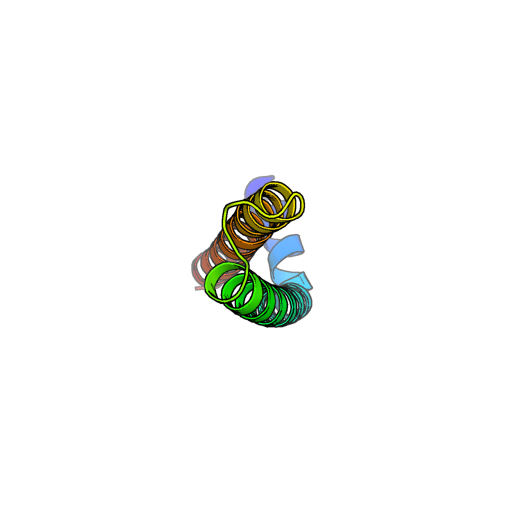N N . ARG A 1 72 ? -6.541 -2.293 17.508 1.00 80.50 72 ARG A N 1
ATOM 567 C CA . ARG A 1 72 ? -6.220 -1.485 18.698 1.00 80.50 72 ARG A CA 1
ATOM 568 C C . ARG A 1 72 ? -7.445 -0.967 19.451 1.00 80.50 72 ARG A C 1
ATOM 570 O O . ARG A 1 72 ? -7.325 -0.695 20.632 1.00 80.50 72 ARG A O 1
ATOM 577 N N . HIS A 1 73 ? -8.579 -0.793 18.776 1.00 70.75 73 HIS A N 1
ATOM 578 C CA . HIS A 1 73 ? -9.824 -0.325 19.394 1.00 70.75 73 HIS A CA 1
ATOM 579 C C . HIS A 1 73 ? -10.706 -1.460 19.944 1.00 70.75 73 HIS A C 1
ATOM 581 O O . HIS A 1 73 ? -11.585 -1.190 20.757 1.00 70.75 73 HIS A O 1
ATOM 587 N N . LEU A 1 74 ? -10.498 -2.701 19.488 1.00 58.53 74 LEU A N 1
ATOM 588 C CA . LEU A 1 74 ? -11.183 -3.907 19.979 1.00 58.53 74 LEU A CA 1
ATOM 589 C C . LEU A 1 74 ? -10.413 -4.648 21.092 1.00 58.53 74 LEU A C 1
ATOM 591 O O . LEU A 1 74 ? -10.963 -5.595 21.651 1.00 58.53 74 LEU A O 1
ATOM 595 N N . ALA A 1 75 ? -9.158 -4.269 21.354 1.00 4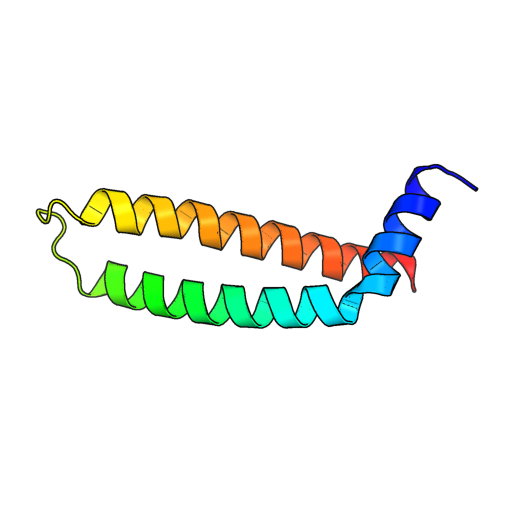9.28 75 ALA A N 1
ATOM 596 C CA . ALA A 1 75 ? -8.312 -4.800 22.428 1.00 49.28 75 ALA A CA 1
ATOM 597 C C . ALA A 1 75 ? -8.366 -3.880 23.651 1.00 49.28 75 ALA A C 1
ATOM 599 O O . ALA A 1 75 ? -8.331 -4.422 24.775 1.00 49.28 75 ALA A O 1
#